Protein AF-P34615-F1 (afdb_monomer_lite)

Foldseek 3Di:
DALCCVPPVDDPVPDDPPQFPDWAQAQADDPPDRPDIDTHHPVRLSVLLVVLLCVCPDPPQDADDPDLLALEEEEAEARDPVRVSNVSSSVVNNHDYDYDDQVPDDLVVVVVCCVVSVHSYYHYDQWGDHHNDIGGRVCSVPVPVPPPD

Structure (mmCIF, N/CA/C/O backbone):
data_AF-P34615-F1
#
_entry.id   AF-P34615-F1
#
loop_
_atom_site.group_PDB
_atom_site.id
_atom_site.type_symbol
_atom_site.label_atom_id
_atom_site.label_alt_id
_atom_site.label_comp_id
_atom_site.label_asym_id
_atom_site.label_entity_id
_atom_site.label_seq_id
_atom_site.pdbx_PDB_ins_code
_atom_site.Cartn_x
_atom_site.Cartn_y
_atom_site.Cartn_z
_atom_site.occupancy
_atom_site.B_iso_or_equiv
_atom_site.auth_seq_id
_atom_site.auth_comp_id
_atom_site.auth_asym_id
_atom_site.auth_atom_id
_atom_site.pdbx_PDB_model_num
ATOM 1 N N . MET A 1 1 ? -23.996 9.085 -15.703 1.00 54.75 1 MET A N 1
ATOM 2 C CA . MET A 1 1 ? -22.797 9.898 -16.015 1.00 54.75 1 MET A CA 1
ATOM 3 C C . MET A 1 1 ? -21.604 9.251 -15.325 1.00 54.75 1 MET A C 1
ATOM 5 O O . MET A 1 1 ? -21.722 9.002 -14.128 1.00 54.75 1 MET A O 1
ATOM 9 N N . SER A 1 2 ? -20.539 8.884 -16.049 1.00 66.06 2 SER A N 1
ATOM 10 C CA . SER A 1 2 ? -19.386 8.193 -15.447 1.00 66.06 2 SER A CA 1
ATOM 11 C C . SER A 1 2 ? -18.674 9.101 -14.437 1.00 66.06 2 SER A C 1
ATOM 13 O O . SER A 1 2 ? -18.728 10.328 -14.541 1.00 66.06 2 SER A O 1
ATOM 15 N N . LEU A 1 3 ? -18.029 8.495 -13.437 1.00 65.00 3 LEU A N 1
ATOM 16 C CA . LEU A 1 3 ? -17.239 9.229 -12.445 1.00 65.00 3 LEU A CA 1
ATOM 17 C C . LEU A 1 3 ? -16.125 10.039 -13.120 1.00 65.00 3 LEU A C 1
ATOM 19 O O . LEU A 1 3 ? -15.896 11.186 -12.767 1.00 65.00 3 LEU A O 1
ATOM 23 N N . LEU A 1 4 ? -15.507 9.454 -14.147 1.00 61.97 4 LEU A N 1
ATOM 24 C CA . LEU A 1 4 ? -14.458 10.076 -14.949 1.00 61.97 4 LEU A CA 1
ATOM 25 C C . LEU A 1 4 ? -14.953 11.350 -15.639 1.00 61.97 4 LEU A C 1
ATOM 27 O O . LEU A 1 4 ? -14.295 12.382 -15.550 1.00 61.97 4 LEU A O 1
ATOM 31 N N . LYS A 1 5 ? -16.171 11.335 -16.199 1.00 67.69 5 LYS A N 1
ATOM 32 C CA . LYS A 1 5 ? -16.776 12.542 -16.777 1.00 67.69 5 LYS A CA 1
ATOM 33 C C . LYS A 1 5 ? -16.996 13.639 -15.737 1.00 67.69 5 LYS A C 1
ATOM 35 O O . LYS A 1 5 ? -16.849 14.812 -16.055 1.00 67.69 5 LYS A O 1
ATOM 40 N N . LYS A 1 6 ? -17.334 13.270 -14.496 1.00 65.81 6 LYS A N 1
ATOM 41 C CA . LYS A 1 6 ? -17.521 14.233 -13.398 1.00 65.81 6 LYS A CA 1
ATOM 42 C C . LYS A 1 6 ? -16.204 14.790 -12.858 1.00 65.81 6 LYS A C 1
ATOM 44 O O . LYS A 1 6 ? -16.144 15.975 -12.562 1.00 65.81 6 LYS A O 1
ATOM 49 N N . CYS A 1 7 ? -15.185 13.950 -12.699 1.00 64.25 7 CYS A N 1
ATOM 50 C CA . CYS A 1 7 ? -13.930 14.341 -12.058 1.00 64.25 7 CYS A CA 1
ATOM 51 C C . CYS A 1 7 ? -12.918 14.951 -13.037 1.00 64.25 7 CYS A C 1
ATOM 53 O O . CYS A 1 7 ? -12.100 15.760 -12.623 1.00 64.25 7 CYS A O 1
ATOM 55 N N . ILE A 1 8 ? -12.956 14.552 -14.311 1.00 65.56 8 ILE A N 1
ATOM 56 C CA . ILE A 1 8 ? -11.871 14.790 -15.282 1.00 65.56 8 ILE A CA 1
ATOM 57 C C . ILE A 1 8 ? -12.421 15.388 -16.591 1.00 65.56 8 ILE A C 1
ATOM 59 O O . ILE A 1 8 ? -11.674 15.720 -17.501 1.00 65.56 8 ILE A O 1
ATOM 63 N N . GLY A 1 9 ? -13.744 15.555 -16.707 1.00 61.38 9 GLY A N 1
ATOM 64 C CA . GLY A 1 9 ? -14.380 16.182 -17.872 1.00 61.38 9 GLY A CA 1
ATOM 65 C C . GLY A 1 9 ? -14.408 15.317 -19.135 1.00 61.38 9 GLY A C 1
ATOM 66 O O . GLY A 1 9 ? -14.928 15.756 -20.158 1.00 61.38 9 GLY A O 1
ATOM 67 N N . LEU A 1 10 ? -13.908 14.082 -19.075 1.00 60.34 10 LEU A N 1
ATOM 68 C CA . LEU A 1 10 ? -13.847 13.187 -20.226 1.00 60.34 10 LEU A CA 1
ATOM 69 C C . LEU A 1 10 ? -15.141 12.395 -20.383 1.00 60.34 10 LEU A C 1
ATOM 71 O O . LEU A 1 10 ? -15.575 11.676 -19.481 1.00 60.34 10 LEU A O 1
ATOM 75 N N . ASP A 1 11 ? -15.772 12.526 -21.547 1.00 62.28 11 ASP A N 1
ATOM 76 C CA . ASP A 1 11 ? -16.877 11.658 -21.922 1.00 62.28 11 ASP A CA 1
ATOM 77 C C . ASP A 1 11 ? -16.311 10.331 -22.443 1.00 62.28 11 ASP A C 1
ATOM 79 O O . ASP A 1 11 ? -15.711 10.332 -23.516 1.00 62.28 11 ASP A O 1
ATOM 83 N N . PRO A 1 12 ? -16.518 9.191 -21.754 1.00 54.66 12 PRO A N 1
ATOM 84 C CA . PRO A 1 12 ? -16.008 7.898 -22.220 1.00 54.66 12 PRO A CA 1
ATOM 85 C C . PRO A 1 12 ? -16.586 7.475 -23.585 1.00 54.66 12 PRO A C 1
ATOM 87 O O . PRO A 1 12 ? -16.100 6.529 -24.202 1.00 54.66 12 PRO A O 1
ATOM 90 N N . ASN A 1 13 ? -17.621 8.169 -24.076 1.00 57.06 13 ASN A N 1
ATOM 91 C CA . ASN A 1 13 ? -18.198 7.943 -25.399 1.00 57.06 13 ASN A CA 1
ATOM 92 C C . ASN A 1 13 ? -17.516 8.755 -26.517 1.00 57.06 13 ASN A C 1
ATOM 94 O O . ASN A 1 13 ? -17.760 8.480 -27.689 1.00 57.06 13 ASN A O 1
ATOM 98 N N . ILE A 1 14 ? -16.660 9.730 -26.189 1.00 61.28 14 ILE A N 1
ATOM 99 C CA . ILE A 1 14 ? -15.873 10.505 -27.157 1.00 61.28 14 ILE A CA 1
ATOM 100 C C . ILE A 1 14 ? -14.468 9.897 -27.189 1.00 61.28 14 ILE A C 1
ATOM 102 O O . ILE A 1 14 ? -13.592 10.259 -26.411 1.00 61.28 14 ILE A O 1
ATOM 106 N N . ARG A 1 15 ? -14.275 8.907 -28.064 1.00 52.78 15 ARG A N 1
ATOM 107 C CA . ARG A 1 15 ? -13.047 8.105 -28.138 1.00 52.78 15 ARG A CA 1
ATOM 108 C C . ARG A 1 15 ? -12.024 8.738 -29.083 1.00 52.78 15 ARG A C 1
ATOM 110 O O . ARG A 1 15 ? -12.284 8.842 -30.280 1.00 52.78 15 ARG A O 1
ATOM 117 N N . LYS A 1 16 ? -10.832 9.058 -28.577 1.00 58.88 16 LYS A N 1
ATOM 118 C CA . LYS A 1 16 ? -9.598 8.974 -29.373 1.00 58.88 16 LYS A CA 1
ATOM 119 C C . LYS A 1 16 ? -8.945 7.621 -29.053 1.00 58.88 16 LYS A C 1
ATOM 121 O O . LYS A 1 16 ? -8.913 7.258 -27.878 1.00 58.88 16 LYS A O 1
ATOM 126 N N . PRO A 1 17 ? -8.481 6.837 -30.043 1.00 53.41 17 PRO A N 1
ATOM 127 C CA . PRO A 1 17 ? -7.695 5.642 -29.750 1.00 53.41 17 PRO A CA 1
ATOM 128 C C . PRO A 1 17 ? -6.455 6.056 -28.944 1.00 53.41 17 PRO A C 1
ATOM 130 O O . PRO A 1 17 ? -5.784 7.002 -29.351 1.00 53.41 17 PRO A O 1
ATOM 133 N N . LEU A 1 18 ? -6.174 5.356 -27.837 1.00 58.62 18 LEU A N 1
ATOM 134 C CA . LEU A 1 18 ? -5.029 5.581 -26.933 1.00 58.62 18 LEU A CA 1
ATOM 135 C C . LEU A 1 18 ? -5.075 6.871 -26.092 1.00 58.62 18 LEU A C 1
ATOM 137 O O . LEU A 1 18 ? -4.047 7.505 -25.866 1.00 58.62 18 LEU A O 1
ATOM 141 N N . ASP A 1 19 ? -6.248 7.261 -25.593 1.00 78.88 19 ASP A N 1
ATOM 142 C CA . ASP A 1 19 ? -6.312 8.300 -24.559 1.00 78.88 19 ASP A CA 1
ATOM 143 C C . ASP A 1 19 ? -5.895 7.687 -23.203 1.00 78.88 19 ASP A C 1
ATOM 145 O O . ASP A 1 19 ? -6.667 6.972 -22.552 1.00 78.88 19 ASP A O 1
ATOM 149 N N . ILE A 1 20 ? -4.620 7.872 -22.844 1.00 85.00 20 ILE A N 1
ATOM 150 C CA . ILE A 1 20 ? -4.021 7.360 -21.604 1.00 85.00 20 ILE A CA 1
ATOM 151 C C . ILE A 1 20 ? -4.633 8.117 -20.421 1.00 85.00 20 ILE A C 1
ATOM 153 O O . ILE A 1 20 ? -4.609 9.346 -20.376 1.00 85.00 20 ILE A O 1
ATOM 157 N N . GLY A 1 21 ? -5.183 7.380 -19.454 1.00 84.62 21 GLY A N 1
ATOM 158 C CA . GLY A 1 21 ? -5.805 7.958 -18.263 1.00 84.62 21 GLY A CA 1
ATOM 159 C C . GLY A 1 21 ? -4.907 7.997 -17.034 1.00 84.62 21 GLY A C 1
ATOM 160 O O . GLY A 1 21 ? -5.113 8.829 -16.150 1.00 84.62 21 GLY A O 1
ATOM 161 N N . LEU A 1 22 ? -3.916 7.111 -16.967 1.00 89.25 22 LEU A N 1
ATOM 162 C CA . LEU A 1 22 ? -2.940 7.063 -15.889 1.00 89.25 22 LEU A CA 1
ATOM 163 C C . LEU A 1 22 ? -1.604 6.560 -16.434 1.00 89.25 22 LEU A C 1
ATOM 165 O O . LEU A 1 22 ? -1.552 5.498 -17.043 1.00 89.25 22 LEU A O 1
ATOM 169 N N . ILE A 1 23 ? -0.547 7.321 -16.171 1.00 90.69 23 ILE A N 1
ATOM 170 C CA . ILE A 1 23 ? 0.843 6.897 -16.343 1.00 90.69 23 ILE A CA 1
ATOM 171 C C . ILE A 1 23 ? 1.383 6.671 -14.937 1.00 90.69 23 ILE A C 1
ATOM 173 O O . ILE A 1 23 ? 1.264 7.549 -14.076 1.00 90.69 23 ILE A O 1
ATOM 177 N N . TRP A 1 24 ? 1.920 5.485 -14.685 1.00 91.88 24 TRP A N 1
ATOM 178 C CA . TRP A 1 24 ? 2.556 5.148 -13.423 1.00 91.88 24 TRP A CA 1
ATOM 179 C C . TRP A 1 24 ? 3.990 4.701 -13.668 1.00 91.88 24 TRP A C 1
ATOM 181 O O . TRP A 1 24 ? 4.231 3.747 -14.400 1.00 91.88 24 TRP A O 1
ATOM 191 N N . GLU A 1 25 ? 4.920 5.370 -13.002 1.00 89.31 25 GLU A N 1
ATOM 192 C CA . GLU A 1 25 ? 6.312 4.951 -12.891 1.00 89.31 25 GLU A CA 1
ATOM 193 C C . GLU A 1 25 ? 6.529 4.434 -11.470 1.00 89.31 25 GLU A C 1
ATOM 195 O O . GLU A 1 25 ? 6.191 5.092 -10.478 1.00 89.31 25 GLU A O 1
ATOM 200 N N . GLY A 1 26 ? 7.025 3.210 -11.377 1.00 86.00 26 GLY A N 1
ATOM 201 C CA . GLY A 1 26 ? 7.346 2.546 -10.134 1.00 86.00 26 GLY A CA 1
ATOM 202 C C . GLY A 1 26 ? 8.604 3.114 -9.495 1.00 86.00 26 GLY A C 1
ATOM 203 O O . GLY A 1 26 ? 9.392 3.837 -10.094 1.00 86.00 26 GLY A O 1
ATOM 204 N N . ASN A 1 27 ? 8.789 2.773 -8.225 1.00 84.62 27 ASN A N 1
ATOM 205 C CA . ASN A 1 27 ? 9.927 3.250 -7.444 1.00 84.62 27 ASN A CA 1
ATOM 206 C C . ASN A 1 27 ? 11.117 2.277 -7.470 1.00 84.62 27 ASN A C 1
ATOM 208 O O . ASN A 1 27 ? 12.121 2.568 -6.821 1.00 84.62 27 ASN A O 1
ATOM 212 N N . TYR A 1 28 ? 11.012 1.134 -8.160 1.00 83.69 28 TYR A N 1
ATOM 213 C CA . TYR A 1 28 ? 12.126 0.207 -8.352 1.00 83.69 28 TYR A CA 1
ATOM 214 C C . TYR A 1 28 ? 12.969 0.674 -9.542 1.00 83.69 28 TYR A C 1
ATOM 216 O O . TYR A 1 28 ? 12.506 0.663 -10.682 1.00 83.69 28 TYR A O 1
ATOM 224 N N . TRP A 1 29 ? 14.197 1.105 -9.266 1.00 78.88 29 TRP A N 1
ATOM 225 C CA . TRP A 1 29 ? 15.146 1.546 -10.283 1.00 78.88 29 TRP A CA 1
ATOM 226 C C . TRP A 1 29 ? 16.559 1.083 -9.932 1.00 78.88 29 TRP A C 1
ATOM 228 O O . TRP A 1 29 ? 16.913 0.944 -8.755 1.00 78.88 29 TRP A O 1
ATOM 238 N N . ASP A 1 30 ? 17.356 0.830 -10.963 1.00 74.94 30 ASP A N 1
ATOM 239 C CA . ASP A 1 30 ? 18.809 0.709 -10.861 1.00 74.94 30 ASP A CA 1
ATOM 240 C C . ASP A 1 30 ? 19.485 1.877 -11.588 1.00 74.94 30 ASP A C 1
ATOM 242 O O . ASP A 1 30 ? 18.813 2.714 -12.181 1.00 74.94 30 ASP A O 1
ATOM 246 N N . ASP A 1 31 ? 20.819 1.941 -11.575 1.00 74.06 31 ASP A N 1
ATOM 247 C CA . ASP A 1 31 ? 21.583 3.031 -12.203 1.00 74.06 31 ASP A CA 1
ATOM 248 C C . ASP A 1 31 ? 21.272 3.263 -13.702 1.00 74.06 31 ASP A C 1
ATOM 250 O O . ASP A 1 31 ? 21.774 4.229 -14.281 1.00 74.06 31 ASP A O 1
ATOM 254 N N . LYS A 1 32 ? 20.500 2.383 -14.356 1.00 73.25 32 LYS A N 1
ATOM 255 C CA . LYS A 1 32 ? 20.181 2.448 -15.783 1.00 73.25 32 LYS A CA 1
ATOM 256 C C . LYS A 1 32 ? 18.716 2.747 -16.072 1.00 73.25 32 LYS A C 1
ATOM 258 O O . LYS A 1 32 ? 18.480 3.463 -17.043 1.00 73.25 32 LYS A O 1
ATOM 263 N N . ASP A 1 33 ? 17.765 2.202 -15.311 1.00 74.25 33 ASP A N 1
ATOM 264 C CA . ASP A 1 33 ? 16.343 2.354 -15.645 1.00 74.25 33 ASP A CA 1
ATOM 265 C C . ASP A 1 33 ? 15.373 2.154 -14.466 1.00 74.25 33 ASP A C 1
ATOM 267 O O . ASP A 1 33 ? 15.706 1.546 -13.443 1.00 74.25 33 ASP A O 1
ATOM 271 N N . VAL A 1 34 ? 14.144 2.650 -14.644 1.00 73.75 34 VAL A N 1
ATOM 272 C CA . VAL A 1 34 ? 12.977 2.298 -13.827 1.00 73.75 34 VAL A CA 1
ATOM 273 C C . VAL A 1 34 ? 12.397 1.000 -14.378 1.00 73.75 34 VAL A C 1
ATOM 275 O O . VAL A 1 34 ? 11.984 0.922 -15.530 1.00 73.75 34 VAL A O 1
ATOM 278 N N . HIS A 1 35 ? 12.342 -0.031 -13.544 1.00 76.19 35 HIS A N 1
ATOM 279 C CA . HIS A 1 35 ? 11.973 -1.381 -13.989 1.00 76.19 35 HIS A CA 1
ATOM 280 C C . HIS A 1 35 ? 10.467 -1.621 -14.043 1.00 76.19 35 HIS A C 1
ATOM 282 O O . HIS A 1 35 ? 10.009 -2.521 -14.743 1.00 76.19 35 HIS A O 1
ATOM 288 N N . ASP A 1 36 ? 9.699 -0.808 -13.321 1.00 80.44 36 ASP A N 1
ATOM 289 C CA . ASP A 1 36 ? 8.249 -0.917 -13.258 1.00 80.44 36 ASP A CA 1
ATOM 290 C C . ASP A 1 36 ? 7.620 0.342 -13.848 1.00 80.44 36 ASP A C 1
ATOM 292 O O . ASP A 1 36 ? 7.731 1.424 -13.281 1.00 80.44 36 ASP A O 1
ATOM 296 N N . CYS A 1 37 ? 6.913 0.219 -14.964 1.00 84.50 37 CYS A N 1
ATOM 297 C CA . CYS A 1 37 ? 6.078 1.292 -15.491 1.00 84.50 37 CYS A CA 1
ATOM 298 C C . CYS A 1 37 ? 4.775 0.724 -16.057 1.00 84.50 37 CYS A C 1
ATOM 300 O O . CYS A 1 37 ? 4.681 -0.454 -16.412 1.00 84.50 37 CYS A O 1
ATOM 302 N N . CYS A 1 38 ? 3.727 1.541 -16.081 1.00 86.81 38 CYS A N 1
ATOM 303 C CA . CYS A 1 38 ? 2.433 1.139 -16.603 1.00 86.81 38 CYS A CA 1
ATOM 304 C C . CYS A 1 38 ? 1.664 2.335 -17.161 1.00 86.81 38 CYS A C 1
ATOM 306 O O . CYS A 1 38 ? 1.359 3.280 -16.430 1.00 86.81 38 CYS A O 1
ATOM 308 N N . ASP A 1 39 ? 1.282 2.228 -18.431 1.00 90.06 39 ASP A N 1
ATOM 309 C CA . ASP A 1 39 ? 0.313 3.110 -19.070 1.00 90.06 39 ASP A CA 1
ATOM 310 C C . ASP A 1 39 ? -1.061 2.441 -19.054 1.00 90.06 39 ASP A C 1
ATOM 312 O O . ASP A 1 39 ? -1.238 1.315 -19.526 1.00 90.06 39 ASP A O 1
ATOM 316 N N . VAL A 1 40 ? -2.053 3.142 -18.514 1.00 89.94 40 VAL A N 1
ATOM 317 C CA . VAL A 1 40 ? -3.418 2.640 -18.366 1.00 89.94 40 VAL A CA 1
ATOM 318 C C . VAL A 1 40 ? -4.374 3.570 -19.095 1.00 89.94 40 VAL A C 1
ATOM 320 O O . VAL A 1 40 ? -4.514 4.744 -18.744 1.00 89.94 40 VAL A O 1
ATOM 323 N N . ASP A 1 41 ? -5.066 3.046 -20.103 1.00 90.12 41 ASP A N 1
ATOM 324 C CA . ASP A 1 41 ? -6.113 3.788 -20.804 1.00 90.12 41 ASP A CA 1
ATOM 325 C C . ASP A 1 41 ? -7.337 4.062 -19.908 1.00 90.12 41 ASP A C 1
ATOM 327 O O . ASP A 1 41 ? -7.541 3.459 -18.846 1.00 90.12 41 ASP A O 1
ATOM 331 N N . TRP A 1 42 ? -8.179 5.008 -20.326 1.00 86.81 42 TRP A N 1
ATOM 332 C CA . TRP A 1 42 ? -9.375 5.374 -19.562 1.00 86.81 42 TRP A CA 1
ATOM 333 C C . TRP A 1 42 ? -10.362 4.222 -19.345 1.00 86.81 42 TRP A C 1
ATOM 335 O O . TRP A 1 42 ? -11.022 4.180 -18.302 1.00 86.81 42 TRP A O 1
ATOM 345 N N . GLU A 1 43 ? -10.475 3.293 -20.298 1.00 87.38 43 GLU A N 1
ATOM 346 C CA . GLU A 1 43 ? -11.380 2.143 -20.197 1.00 87.38 43 GLU A CA 1
ATOM 347 C C . GLU A 1 43 ? -10.922 1.195 -19.084 1.00 87.38 43 GLU A C 1
ATOM 349 O O . GLU A 1 43 ? -11.703 0.810 -18.207 1.00 87.38 43 GLU A O 1
ATOM 354 N N . THR A 1 44 ? -9.628 0.902 -19.051 1.00 91.06 44 THR A N 1
ATOM 355 C CA . THR A 1 44 ? -8.981 0.084 -18.033 1.00 91.06 44 THR A CA 1
ATOM 356 C C . THR A 1 44 ? -9.053 0.772 -16.674 1.00 91.06 44 THR A C 1
ATOM 358 O O . THR A 1 44 ? -9.455 0.136 -15.697 1.00 91.06 44 THR A O 1
ATOM 361 N N . CYS A 1 45 ? -8.796 2.082 -16.598 1.00 92.19 45 CYS A N 1
ATOM 362 C CA . CYS A 1 45 ? -9.013 2.874 -15.385 1.00 92.19 45 CYS A CA 1
ATOM 363 C C . CYS A 1 45 ? -10.455 2.741 -14.867 1.00 92.19 45 CYS A C 1
ATOM 365 O O . CYS A 1 45 ? -10.664 2.482 -13.679 1.00 92.19 45 CYS A O 1
ATOM 367 N N . GLU A 1 46 ? -11.469 2.857 -15.734 1.00 91.38 46 GLU A N 1
ATOM 368 C CA . GLU A 1 46 ? -12.868 2.690 -15.329 1.00 91.38 46 GLU A CA 1
ATOM 369 C C . GLU A 1 46 ? -13.156 1.274 -14.807 1.00 91.38 46 GLU A C 1
ATOM 371 O O . GLU A 1 46 ? -13.830 1.116 -13.781 1.00 91.38 46 GLU A O 1
ATOM 376 N N . ILE A 1 47 ? -12.638 0.242 -15.476 1.00 93.50 47 ILE A N 1
ATOM 377 C CA . ILE A 1 47 ? -12.789 -1.154 -15.050 1.00 93.50 47 ILE A CA 1
ATOM 378 C C . ILE A 1 47 ? -12.154 -1.364 -13.671 1.00 93.50 47 ILE A C 1
ATOM 380 O O . ILE A 1 47 ? -12.795 -1.942 -12.786 1.00 93.50 47 ILE A O 1
ATOM 384 N N . LEU A 1 48 ? -10.929 -0.879 -13.460 1.00 95.44 48 LEU A N 1
ATOM 385 C CA . LEU A 1 48 ? -10.213 -1.003 -12.189 1.00 95.44 48 LEU A CA 1
ATOM 386 C C . LEU A 1 48 ? -10.946 -0.267 -11.063 1.00 95.44 48 LEU A C 1
ATOM 388 O O . LEU A 1 48 ? -11.220 -0.867 -10.023 1.00 95.44 48 LEU A O 1
ATOM 392 N N . VAL A 1 49 ? -11.373 0.979 -11.294 1.00 95.38 49 VAL A N 1
ATOM 393 C CA . VAL A 1 49 ? -12.171 1.753 -10.330 1.00 95.38 49 VAL A CA 1
ATOM 394 C C . VAL A 1 49 ? -13.454 1.008 -9.959 1.00 95.38 49 VAL A C 1
ATOM 396 O O . VAL A 1 49 ? -13.814 0.953 -8.785 1.00 95.38 49 VAL A O 1
ATOM 399 N N . ARG A 1 50 ? -14.148 0.387 -10.922 1.00 94.62 50 ARG A N 1
ATOM 400 C CA . ARG A 1 50 ? -15.363 -0.404 -10.648 1.00 94.62 50 ARG A CA 1
ATOM 401 C C . ARG A 1 50 ? -15.073 -1.662 -9.831 1.00 94.62 50 ARG A C 1
ATOM 403 O O . ARG A 1 50 ? -15.871 -1.994 -8.954 1.00 94.62 50 ARG A O 1
ATOM 410 N N . LYS A 1 51 ? -13.964 -2.357 -10.102 1.00 96.38 51 LYS A N 1
ATOM 411 C CA . LYS A 1 51 ? -13.546 -3.544 -9.339 1.00 96.38 51 LYS A CA 1
ATOM 412 C C . LYS A 1 51 ? -13.214 -3.181 -7.890 1.00 96.38 51 LYS A C 1
ATOM 414 O O . LYS A 1 51 ? -13.753 -3.810 -6.983 1.00 96.38 51 LYS A O 1
ATOM 419 N N . ILE A 1 52 ? -12.416 -2.133 -7.675 1.00 95.75 52 ILE A N 1
ATOM 420 C CA . ILE A 1 52 ? -12.065 -1.649 -6.331 1.00 95.75 52 ILE A CA 1
ATOM 421 C C . ILE A 1 52 ? -13.320 -1.154 -5.602 1.00 95.75 52 ILE A C 1
ATOM 423 O O . ILE A 1 52 ? -13.560 -1.531 -4.460 1.00 95.75 52 ILE A O 1
ATOM 427 N N . ALA A 1 53 ? -14.181 -0.388 -6.281 1.00 94.31 53 ALA A N 1
ATOM 428 C CA . ALA A 1 53 ? -15.441 0.094 -5.718 1.00 94.31 53 ALA A CA 1
ATOM 429 C C . ALA A 1 53 ? -16.321 -1.062 -5.229 1.00 94.31 53 ALA A C 1
ATOM 431 O O . ALA A 1 53 ? -16.848 -1.000 -4.123 1.00 94.31 53 ALA A O 1
ATOM 432 N N . LYS A 1 54 ? -16.440 -2.136 -6.022 1.00 93.62 54 LYS A N 1
ATOM 433 C CA . LYS A 1 54 ? -17.176 -3.343 -5.630 1.00 93.62 54 LYS A CA 1
ATOM 434 C C . LYS A 1 54 ? -16.557 -4.004 -4.395 1.00 93.62 54 LYS A C 1
ATOM 436 O O . LYS A 1 54 ? -17.306 -4.398 -3.511 1.00 93.62 54 LYS A O 1
ATOM 441 N N . ALA A 1 55 ? -15.226 -4.099 -4.323 1.00 93.06 55 ALA A N 1
ATOM 442 C CA . ALA A 1 55 ? -14.520 -4.676 -3.178 1.00 93.06 55 ALA A CA 1
ATOM 443 C C . ALA A 1 55 ? -14.773 -3.894 -1.875 1.00 93.06 55 ALA A C 1
ATOM 445 O O . ALA A 1 55 ? -15.039 -4.501 -0.841 1.00 93.06 55 ALA A O 1
ATOM 446 N N . LEU A 1 56 ? -14.781 -2.557 -1.935 1.00 91.81 56 LEU A N 1
ATOM 447 C CA . LEU A 1 56 ? -14.999 -1.682 -0.773 1.00 91.81 56 LEU A CA 1
ATOM 448 C C . LEU A 1 56 ? -16.411 -1.771 -0.168 1.00 91.81 56 LEU A C 1
ATOM 450 O O . LEU A 1 56 ? -16.618 -1.306 0.955 1.00 91.81 56 LEU A O 1
ATOM 454 N N . VAL A 1 57 ? -17.383 -2.325 -0.901 1.00 89.38 57 VAL A N 1
ATOM 455 C CA . VAL A 1 57 ? -18.793 -2.447 -0.481 1.00 89.38 57 VAL A CA 1
ATOM 456 C C . VAL A 1 57 ? -19.292 -3.892 -0.469 1.00 89.38 57 VAL A C 1
ATOM 458 O O . VAL A 1 57 ? -20.501 -4.122 -0.471 1.00 89.38 57 VAL A O 1
ATOM 461 N N . LEU A 1 58 ? -18.385 -4.876 -0.487 1.00 85.44 58 LEU A N 1
ATOM 462 C CA . LEU A 1 58 ? -18.776 -6.278 -0.347 1.00 85.44 58 LEU A CA 1
ATOM 463 C C . LEU A 1 58 ? -19.566 -6.490 0.958 1.00 85.44 58 LEU A C 1
ATOM 465 O O . LEU A 1 58 ? -19.260 -5.835 1.952 1.00 85.44 58 LEU A O 1
ATOM 469 N N . PRO A 1 59 ? -20.524 -7.435 1.001 1.00 72.44 59 PRO A N 1
ATOM 470 C CA . PRO A 1 59 ? -21.278 -7.743 2.222 1.00 72.44 59 PRO A CA 1
ATOM 471 C C . PRO A 1 59 ? -20.403 -8.181 3.403 1.00 72.44 59 PRO A C 1
ATOM 473 O O . PRO A 1 59 ? -20.811 -8.064 4.549 1.00 72.44 59 PRO A O 1
ATOM 476 N N . THR A 1 60 ? -19.202 -8.689 3.117 1.00 76.19 60 THR A N 1
ATOM 477 C CA . THR A 1 60 ? -18.187 -9.072 4.107 1.00 76.19 60 THR A CA 1
ATOM 478 C C . THR A 1 60 ? -17.409 -7.880 4.663 1.00 76.19 60 THR A C 1
ATOM 480 O O . THR A 1 60 ? -16.565 -8.057 5.535 1.00 76.19 60 THR A O 1
ATOM 483 N N . SER A 1 61 ? -17.632 -6.675 4.135 1.00 67.00 61 SER A N 1
ATOM 484 C CA . SER A 1 61 ? -17.089 -5.455 4.718 1.00 67.00 61 SER A CA 1
ATOM 485 C C . SER A 1 61 ? -17.736 -5.235 6.088 1.00 67.00 61 SER A C 1
ATOM 487 O O . SER A 1 61 ? -18.945 -5.429 6.207 1.00 67.00 61 SER A O 1
ATOM 489 N N . PRO A 1 62 ? -16.975 -4.829 7.117 1.00 66.19 62 PRO A N 1
ATOM 490 C CA . PRO A 1 62 ? -17.550 -4.479 8.410 1.00 66.19 62 PRO A CA 1
ATOM 491 C C . PRO A 1 62 ? -18.523 -3.308 8.223 1.00 66.19 62 PRO A C 1
ATOM 493 O O . PRO A 1 62 ? -18.132 -2.186 7.888 1.00 66.19 62 PRO A O 1
ATOM 496 N N . ILE A 1 63 ? -19.816 -3.598 8.360 1.00 66.25 63 ILE A N 1
ATOM 497 C CA . ILE A 1 63 ? -20.890 -2.610 8.329 1.00 66.25 63 ILE A CA 1
ATOM 498 C C . ILE A 1 63 ? -21.340 -2.430 9.769 1.00 66.25 63 ILE A C 1
ATOM 500 O O . ILE A 1 63 ? -22.091 -3.249 10.291 1.00 66.25 63 ILE A O 1
ATOM 504 N N . ASP A 1 64 ? -20.912 -1.339 10.389 1.00 60.06 64 ASP A N 1
ATOM 505 C CA . ASP A 1 64 ? -21.538 -0.884 11.620 1.00 60.06 64 ASP A CA 1
ATOM 506 C C . ASP A 1 64 ? -22.810 -0.082 11.296 1.00 60.06 64 ASP A C 1
ATOM 508 O O . ASP A 1 64 ? -23.055 0.356 10.162 1.00 60.06 64 ASP A O 1
ATOM 512 N N . ASN A 1 65 ? -23.646 0.114 12.309 1.00 58.25 65 ASN A N 1
ATOM 513 C CA . ASN A 1 65 ? -24.975 0.724 12.247 1.00 58.25 65 ASN A CA 1
ATOM 514 C C . ASN A 1 65 ? -24.992 2.119 11.585 1.00 58.25 65 ASN A C 1
ATOM 516 O O . ASN A 1 65 ? -24.832 3.116 12.276 1.00 58.25 65 ASN A O 1
ATOM 520 N N . GLY A 1 66 ? -25.184 2.199 10.260 1.00 61.56 66 GLY A N 1
ATOM 521 C CA . GLY A 1 66 ? -25.697 3.349 9.480 1.00 61.56 66 GLY A CA 1
ATOM 522 C C . GLY A 1 66 ? -25.047 4.743 9.611 1.00 61.56 66 GLY A C 1
ATOM 523 O O . GLY A 1 66 ? -25.464 5.662 8.904 1.00 61.56 66 GLY A O 1
ATOM 524 N N . GLY A 1 67 ? -24.063 4.938 10.486 1.00 68.31 67 GLY A N 1
ATOM 525 C CA . GLY A 1 67 ? -23.481 6.233 10.820 1.00 68.31 67 GLY A CA 1
ATOM 526 C C . GLY A 1 67 ? -22.523 6.766 9.756 1.00 68.31 67 GLY A C 1
ATOM 527 O O . GLY A 1 67 ? -22.027 6.033 8.900 1.00 68.31 67 GLY A O 1
ATOM 528 N N . ILE A 1 68 ? -22.223 8.067 9.825 1.00 68.69 68 ILE A N 1
ATOM 529 C CA . ILE A 1 68 ? -21.208 8.707 8.966 1.00 68.69 68 ILE A CA 1
ATOM 530 C C . ILE A 1 68 ? -19.824 8.084 9.199 1.00 68.69 68 ILE A C 1
ATOM 532 O O . ILE A 1 68 ? -19.053 7.951 8.250 1.00 68.69 68 ILE A O 1
ATOM 536 N N . GLU A 1 69 ? -19.531 7.651 10.428 1.00 66.38 69 GLU A N 1
ATOM 537 C CA . GLU A 1 69 ? -18.289 6.946 10.782 1.00 66.38 69 GLU A CA 1
ATOM 538 C C . GLU A 1 69 ? -18.083 5.696 9.908 1.00 66.38 69 GLU A C 1
ATOM 540 O O . GLU A 1 69 ? -16.982 5.448 9.424 1.00 66.38 69 GLU A O 1
ATOM 545 N N . ASN A 1 70 ? -19.171 5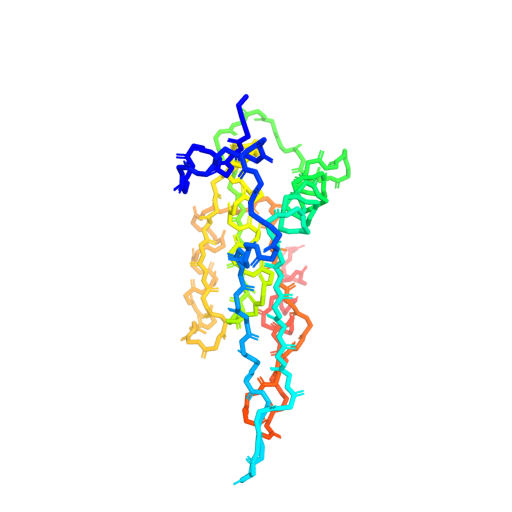.030 9.512 1.00 76.25 70 ASN A N 1
ATOM 546 C CA . ASN A 1 70 ? -19.127 3.806 8.703 1.00 76.25 70 ASN A CA 1
ATOM 547 C C . ASN A 1 70 ? -18.847 4.066 7.224 1.00 76.25 70 ASN A C 1
ATOM 549 O O . ASN A 1 70 ? -18.778 3.127 6.427 1.00 76.25 70 ASN A O 1
ATOM 553 N N . LYS A 1 71 ? -18.701 5.338 6.837 1.00 87.62 71 LYS A N 1
ATOM 554 C CA . LYS A 1 71 ? -18.289 5.737 5.492 1.00 87.62 71 LYS A CA 1
ATOM 555 C C . LYS A 1 71 ? -16.789 5.981 5.391 1.00 87.62 71 LYS A C 1
ATOM 557 O O . LYS A 1 71 ? -16.306 6.132 4.273 1.00 87.62 71 LYS A O 1
ATOM 562 N N . LYS A 1 72 ? -16.050 6.035 6.502 1.00 91.75 72 LYS A N 1
ATOM 563 C CA . LYS A 1 72 ? -14.613 6.328 6.485 1.00 91.75 72 LYS A CA 1
ATOM 564 C C . LYS A 1 72 ? -13.799 5.081 6.159 1.00 91.75 72 LYS A C 1
ATOM 566 O O . LYS A 1 72 ? -13.993 4.024 6.755 1.00 91.75 72 LYS A O 1
ATOM 571 N N . ILE A 1 73 ? -12.855 5.221 5.238 1.00 93.75 73 ILE A N 1
ATOM 572 C CA . ILE A 1 73 ? -11.824 4.221 4.957 1.00 93.75 73 ILE A CA 1
ATOM 573 C C . ILE A 1 73 ? -10.452 4.877 5.062 1.00 93.75 73 ILE A C 1
ATOM 575 O O . ILE A 1 73 ? -10.292 6.046 4.716 1.00 93.75 73 ILE A O 1
ATOM 579 N N . LEU A 1 74 ? -9.459 4.121 5.509 1.00 95.50 74 LEU A N 1
ATOM 580 C CA . LEU A 1 74 ? -8.068 4.548 5.513 1.00 95.50 74 LEU A CA 1
ATOM 581 C C . LEU A 1 74 ? -7.374 3.972 4.279 1.00 95.50 74 LEU A C 1
ATOM 583 O O . LEU A 1 74 ? -7.299 2.760 4.109 1.00 95.50 74 LEU A O 1
ATOM 587 N N . ILE A 1 75 ? -6.868 4.846 3.418 1.00 97.00 75 ILE A N 1
ATOM 588 C CA . ILE A 1 75 ? -6.069 4.503 2.244 1.00 97.00 75 ILE A CA 1
ATOM 589 C C . ILE A 1 75 ? -4.602 4.702 2.634 1.00 97.00 75 ILE A C 1
ATOM 591 O O . ILE A 1 75 ? -4.072 5.811 2.557 1.00 97.00 75 ILE A O 1
ATOM 595 N N . PHE A 1 76 ? -3.971 3.622 3.093 1.00 96.50 76 PHE A N 1
ATOM 596 C CA . PHE A 1 76 ? -2.580 3.566 3.540 1.00 96.50 76 PHE A CA 1
ATOM 597 C C . PHE A 1 76 ? -1.705 2.927 2.456 1.00 96.50 76 PHE A C 1
ATOM 599 O O . PHE A 1 76 ? -1.187 1.817 2.608 1.00 96.50 76 PHE A O 1
ATOM 606 N N . LEU A 1 77 ? -1.616 3.619 1.319 1.00 96.56 77 LEU A N 1
ATOM 607 C CA . LEU A 1 77 ? -0.913 3.166 0.120 1.00 96.56 77 LEU A CA 1
ATOM 608 C C . LEU A 1 77 ? 0.256 4.110 -0.203 1.00 96.56 77 LEU A C 1
ATOM 610 O O . LEU A 1 77 ? 0.091 5.328 -0.102 1.00 96.56 77 LEU A O 1
ATOM 614 N N . PRO A 1 78 ? 1.418 3.576 -0.623 1.00 93.88 78 PRO A N 1
ATOM 615 C CA . PRO A 1 78 ? 2.490 4.382 -1.200 1.00 93.88 78 PRO A CA 1
ATOM 616 C C . PRO A 1 78 ? 2.095 4.874 -2.606 1.00 93.88 78 PRO A C 1
ATOM 618 O O . PRO A 1 78 ? 0.959 4.699 -3.049 1.00 93.88 78 PRO A O 1
ATOM 621 N N . LYS A 1 79 ? 3.038 5.487 -3.331 1.00 91.44 79 LYS A N 1
ATOM 622 C CA . LYS A 1 79 ? 2.865 6.014 -4.702 1.00 91.44 79 LYS A CA 1
ATOM 623 C C . LYS A 1 79 ? 2.753 4.898 -5.760 1.00 91.44 79 LYS A C 1
ATOM 625 O O . LYS A 1 79 ? 3.522 4.846 -6.712 1.00 91.44 79 LYS A O 1
ATOM 630 N N . VAL A 1 80 ? 1.809 3.984 -5.571 1.00 93.38 80 VAL A N 1
ATOM 631 C CA . VAL A 1 80 ? 1.479 2.893 -6.494 1.00 93.38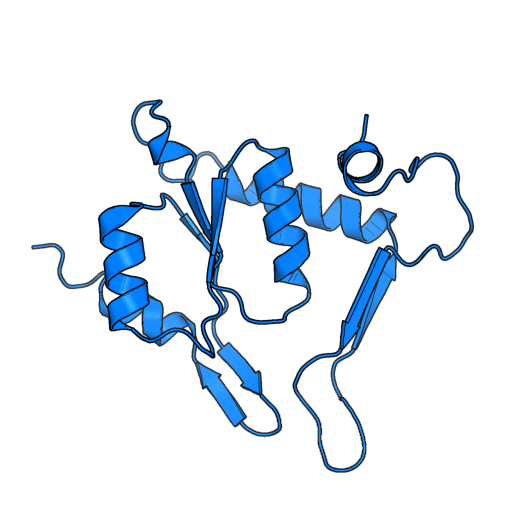 80 VAL A CA 1
ATOM 632 C C . VAL A 1 80 ? 0.256 3.255 -7.330 1.00 93.38 80 VAL A C 1
ATOM 634 O O . VAL A 1 80 ? -0.588 4.045 -6.898 1.00 93.38 80 VAL A O 1
ATOM 637 N N . MET A 1 81 ? 0.116 2.639 -8.502 1.00 93.31 81 MET A N 1
ATOM 638 C CA . MET A 1 81 ? -1.008 2.846 -9.424 1.00 93.31 81 MET A CA 1
ATOM 639 C C . MET A 1 81 ? -2.389 2.742 -8.741 1.00 93.31 81 MET A C 1
ATOM 641 O O . MET A 1 81 ? -3.330 3.463 -9.072 1.00 93.31 81 MET A O 1
ATOM 645 N N . GLN A 1 82 ? -2.522 1.867 -7.742 1.00 95.00 82 GLN A N 1
ATOM 646 C CA . GLN A 1 82 ? -3.754 1.624 -6.996 1.00 95.00 82 GLN A CA 1
ATOM 647 C C . GLN A 1 82 ? -4.180 2.813 -6.127 1.00 95.00 82 GLN A C 1
ATOM 649 O O . GLN A 1 82 ? -5.363 2.902 -5.798 1.00 95.00 82 GLN A O 1
ATOM 654 N N . LEU A 1 83 ? -3.277 3.725 -5.751 1.00 96.06 83 LEU A N 1
ATOM 655 C CA . LEU A 1 83 ? -3.594 4.872 -4.894 1.00 96.06 83 LEU A CA 1
ATOM 656 C C . LEU A 1 83 ? -4.677 5.783 -5.514 1.00 96.06 83 LEU A C 1
ATOM 658 O O . LEU A 1 83 ? -5.764 5.874 -4.931 1.00 96.06 83 LEU A O 1
ATOM 662 N N . PRO A 1 84 ? -4.471 6.411 -6.691 1.00 95.00 84 PRO A N 1
ATOM 663 C CA . PRO A 1 84 ? -5.501 7.248 -7.313 1.00 95.00 84 PRO A CA 1
ATOM 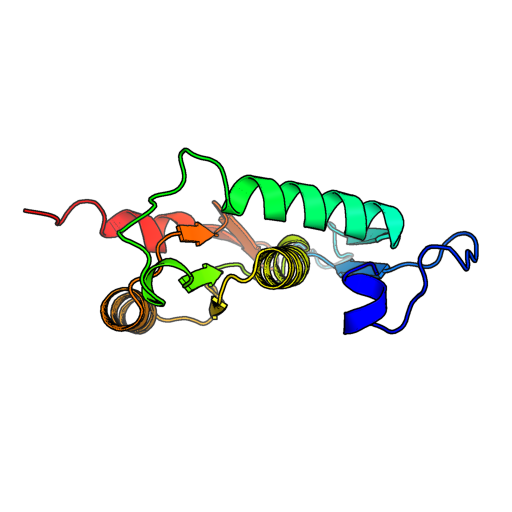664 C C . PRO A 1 84 ? -6.769 6.456 -7.659 1.00 95.00 84 PRO A C 1
ATOM 666 O O . PRO A 1 84 ? -7.883 6.949 -7.471 1.00 95.00 84 PRO A O 1
ATOM 669 N N . LEU A 1 85 ? -6.625 5.200 -8.094 1.00 95.81 85 LEU A N 1
ATOM 670 C CA . LEU A 1 85 ? -7.760 4.338 -8.432 1.00 95.81 85 LEU A CA 1
ATOM 671 C C . LEU A 1 85 ? -8.632 4.025 -7.206 1.00 95.81 85 LEU A C 1
ATOM 673 O O . LEU A 1 85 ? -9.858 4.009 -7.312 1.00 95.81 85 LEU A O 1
ATOM 677 N N . THR A 1 86 ? -8.021 3.833 -6.034 1.00 97.12 86 THR A N 1
ATOM 678 C CA . THR A 1 86 ? -8.731 3.596 -4.768 1.00 97.12 86 THR A CA 1
ATOM 679 C C . THR A 1 86 ? -9.450 4.852 -4.293 1.00 97.12 86 THR A C 1
ATOM 681 O O . THR A 1 86 ? -10.594 4.760 -3.852 1.00 97.12 86 THR A O 1
ATOM 684 N N . ILE A 1 87 ? -8.835 6.031 -4.438 1.00 96.69 87 ILE A N 1
ATOM 685 C CA . ILE A 1 87 ? -9.474 7.317 -4.115 1.00 96.69 87 ILE A CA 1
ATOM 686 C C . ILE A 1 87 ? -10.726 7.520 -4.982 1.00 96.69 87 ILE A C 1
ATOM 688 O O . ILE A 1 87 ? -11.809 7.801 -4.462 1.00 96.69 87 ILE A O 1
ATOM 692 N N . LEU A 1 88 ? -10.610 7.304 -6.297 1.00 95.81 88 LEU A N 1
ATOM 693 C CA . LEU A 1 88 ? -11.745 7.382 -7.221 1.00 95.81 88 LEU A CA 1
ATOM 694 C C . LEU A 1 88 ? -12.816 6.334 -6.896 1.00 95.81 88 LEU A C 1
ATOM 696 O O . LEU A 1 88 ? -14.011 6.634 -6.918 1.00 95.81 88 LEU A O 1
ATOM 700 N N . ALA A 1 89 ? -12.413 5.109 -6.563 1.00 95.94 89 ALA A N 1
ATOM 701 C CA . ALA A 1 89 ? -13.334 4.050 -6.176 1.00 95.94 89 ALA A CA 1
ATOM 702 C C . ALA A 1 89 ? -14.110 4.392 -4.899 1.00 95.94 89 ALA A C 1
ATOM 704 O O . ALA A 1 89 ? -15.329 4.230 -4.883 1.00 95.94 89 ALA A O 1
ATOM 705 N N . ALA A 1 90 ? -13.440 4.919 -3.871 1.00 95.00 90 ALA A N 1
ATOM 706 C CA . ALA A 1 90 ? -14.062 5.368 -2.629 1.00 95.00 90 ALA A CA 1
ATOM 707 C C . ALA A 1 90 ? -15.088 6.479 -2.888 1.00 95.00 90 ALA A C 1
ATOM 709 O O . ALA A 1 90 ? -16.239 6.376 -2.458 1.00 95.00 90 ALA A O 1
ATOM 710 N N . TYR A 1 91 ? -14.709 7.482 -3.688 1.00 94.06 91 TYR A N 1
ATOM 711 C CA . TYR A 1 91 ? -15.612 8.557 -4.095 1.00 94.06 91 TYR A CA 1
ATOM 712 C C . TYR A 1 91 ? -16.835 8.019 -4.858 1.00 94.06 91 TYR A C 1
ATOM 714 O O . TYR A 1 91 ? -17.965 8.437 -4.604 1.00 94.06 91 TYR A O 1
ATOM 722 N N . ARG A 1 92 ? -16.644 7.026 -5.740 1.00 92.81 92 ARG A N 1
ATOM 723 C CA . ARG A 1 92 ? -17.726 6.396 -6.517 1.00 92.81 92 ARG A CA 1
ATOM 724 C C . ARG A 1 92 ? -18.813 5.768 -5.650 1.00 92.81 92 ARG A C 1
ATOM 726 O O . ARG A 1 92 ? -19.979 5.816 -6.035 1.00 92.81 92 ARG A O 1
ATOM 733 N N . VAL A 1 93 ? -18.438 5.153 -4.530 1.00 91.50 93 VAL A N 1
ATOM 734 C CA . VAL A 1 93 ? -19.374 4.471 -3.619 1.00 91.50 93 VAL A CA 1
ATOM 735 C C . VAL A 1 93 ? -19.833 5.348 -2.451 1.00 91.50 93 VAL A C 1
ATOM 737 O O . VAL A 1 93 ? -20.593 4.887 -1.603 1.00 91.50 93 VAL A O 1
ATOM 740 N N . GLY A 1 94 ? -19.407 6.614 -2.404 1.00 90.81 94 GLY A N 1
ATOM 741 C CA . GLY A 1 94 ? -19.774 7.549 -1.338 1.00 90.81 94 GLY A CA 1
ATOM 742 C C . GLY A 1 94 ? -19.053 7.299 -0.010 1.00 90.81 94 GLY A C 1
ATOM 743 O O . GLY A 1 94 ? -19.591 7.642 1.044 1.00 90.81 94 GLY A O 1
ATOM 744 N N . LEU A 1 95 ? -17.862 6.694 -0.057 1.00 92.44 95 LEU A N 1
ATOM 745 C CA . LEU A 1 95 ? -16.965 6.551 1.088 1.00 92.44 95 LEU A CA 1
ATOM 746 C C . LEU A 1 95 ? -16.022 7.757 1.189 1.00 92.44 95 LEU A C 1
ATOM 748 O O . LEU A 1 95 ? -15.663 8.382 0.192 1.00 92.44 95 LEU A O 1
ATOM 752 N N . ILE A 1 96 ? -15.612 8.067 2.414 1.00 93.25 96 ILE A N 1
ATOM 753 C CA . ILE A 1 96 ? -14.668 9.128 2.757 1.00 93.25 96 ILE A CA 1
ATOM 754 C C . ILE A 1 96 ? -13.289 8.481 2.903 1.00 93.25 96 ILE A C 1
ATOM 756 O O . ILE A 1 96 ? -13.047 7.740 3.854 1.00 93.25 96 ILE A O 1
ATOM 760 N N . GLY A 1 97 ? -12.397 8.729 1.944 1.00 93.88 97 GLY A N 1
ATOM 761 C CA . GLY A 1 97 ? -11.025 8.225 1.980 1.00 93.88 97 GLY A CA 1
ATOM 762 C C . GLY A 1 97 ? -10.102 9.141 2.780 1.00 93.88 97 GLY A C 1
ATOM 763 O O . GLY A 1 97 ? -9.867 10.277 2.379 1.00 93.88 97 GLY A O 1
ATOM 764 N N . ILE A 1 98 ? -9.549 8.638 3.880 1.00 95.19 98 ILE A N 1
ATOM 765 C CA . ILE A 1 98 ? -8.445 9.262 4.615 1.00 95.19 98 ILE A CA 1
ATOM 766 C C . ILE A 1 98 ? -7.157 8.727 4.003 1.00 95.19 98 ILE A C 1
ATOM 768 O O . ILE A 1 98 ? -6.888 7.534 4.092 1.00 95.19 98 ILE A O 1
ATOM 772 N N . VAL A 1 99 ? -6.384 9.578 3.337 1.00 96.69 99 VAL A N 1
ATOM 773 C CA . VAL A 1 99 ? -5.181 9.156 2.608 1.00 96.69 99 VAL A CA 1
ATOM 774 C C . VAL A 1 99 ? -3.943 9.400 3.464 1.00 96.69 99 VAL A C 1
ATOM 776 O O . VAL A 1 99 ? -3.760 10.496 3.991 1.00 96.69 99 VAL A O 1
ATOM 779 N N . MET A 1 100 ? -3.085 8.390 3.589 1.00 95.00 100 MET A N 1
ATOM 780 C CA . MET A 1 100 ? -1.830 8.469 4.334 1.00 95.00 100 MET A CA 1
ATOM 781 C C . MET A 1 100 ? -0.712 7.740 3.586 1.00 95.00 100 MET A C 1
ATOM 783 O O . MET A 1 100 ? -0.884 6.595 3.177 1.00 95.00 100 MET A O 1
ATOM 787 N N . ASP A 1 101 ? 0.447 8.390 3.455 1.00 94.12 101 ASP A N 1
ATOM 788 C CA . ASP A 1 101 ? 1.635 7.789 2.838 1.00 94.12 101 ASP A CA 1
ATOM 789 C C . ASP A 1 101 ? 2.404 6.953 3.881 1.00 94.12 101 ASP A C 1
ATOM 791 O O . ASP A 1 101 ? 2.917 7.524 4.855 1.00 94.12 101 ASP A O 1
ATOM 795 N N . PRO A 1 102 ? 2.515 5.624 3.715 1.00 93.69 102 PRO A N 1
ATOM 796 C CA . PRO A 1 102 ? 3.179 4.756 4.680 1.00 93.69 102 PRO A CA 1
ATOM 797 C C . PRO A 1 102 ? 4.705 4.912 4.733 1.00 93.69 102 PRO A C 1
ATOM 799 O O . PRO A 1 102 ? 5.324 4.442 5.695 1.00 93.69 102 PRO A O 1
ATOM 802 N N . LEU A 1 103 ? 5.320 5.558 3.738 1.00 91.88 103 LEU A N 1
ATOM 803 C CA . LEU A 1 103 ? 6.763 5.811 3.694 1.00 91.88 103 LEU A CA 1
ATOM 804 C C . LEU A 1 103 ? 7.151 7.039 4.525 1.00 91.88 103 LEU A C 1
ATOM 806 O O . LEU A 1 103 ? 8.235 7.083 5.099 1.00 91.88 103 LEU A O 1
ATOM 810 N N . VAL A 1 104 ? 6.248 8.016 4.646 1.00 91.81 104 VAL A N 1
ATOM 811 C CA . VAL A 1 104 ? 6.486 9.266 5.393 1.00 91.81 104 VAL A CA 1
ATOM 812 C C . VAL A 1 104 ? 5.840 9.238 6.783 1.00 91.81 104 VAL A C 1
ATOM 814 O O . VAL A 1 104 ? 6.308 9.892 7.720 1.00 91.81 104 VAL A O 1
ATOM 817 N N . SER A 1 105 ? 4.755 8.481 6.947 1.00 90.25 105 SER A N 1
ATOM 818 C CA . SER A 1 105 ? 3.974 8.467 8.184 1.00 90.25 105 SER A CA 1
ATOM 819 C C . SER A 1 105 ? 4.702 7.754 9.323 1.00 90.25 105 SER A C 1
ATOM 821 O O . SER A 1 105 ? 5.117 6.603 9.210 1.00 90.25 105 SER A O 1
ATOM 823 N N . LYS A 1 106 ? 4.784 8.422 10.480 1.00 90.00 106 LYS A N 1
ATOM 824 C CA . LYS A 1 106 ? 5.243 7.807 11.734 1.00 90.00 106 LYS A CA 1
ATOM 825 C C . LYS A 1 106 ? 4.134 6.936 12.325 1.00 90.00 106 LYS A C 1
ATOM 827 O O . LYS A 1 106 ? 2.981 7.365 12.351 1.00 90.00 106 LYS A O 1
ATOM 832 N N . ASN A 1 107 ? 4.492 5.800 12.924 1.00 88.50 107 ASN A N 1
ATOM 833 C CA . ASN A 1 107 ? 3.527 4.876 13.543 1.00 88.50 107 ASN A CA 1
ATOM 834 C C . ASN A 1 107 ? 2.604 5.579 14.557 1.00 88.50 107 ASN A C 1
ATOM 836 O O . ASN A 1 107 ? 1.389 5.471 14.455 1.00 88.50 107 ASN A O 1
ATOM 840 N N . LYS A 1 108 ? 3.149 6.444 15.426 1.00 89.44 108 LYS A N 1
ATOM 841 C CA . LYS A 1 108 ? 2.354 7.240 16.387 1.00 89.44 108 LYS A CA 1
ATOM 842 C C . LYS A 1 108 ? 1.249 8.085 15.734 1.00 89.44 108 LYS A C 1
ATOM 844 O O . LYS A 1 108 ? 0.211 8.321 16.343 1.00 89.44 108 LYS A O 1
ATOM 849 N N . VAL A 1 109 ? 1.481 8.578 14.516 1.00 92.69 109 VAL A N 1
ATOM 850 C CA . VAL A 1 109 ? 0.489 9.368 13.771 1.00 92.69 109 VAL A CA 1
ATOM 851 C C . VAL A 1 109 ? -0.581 8.451 13.192 1.00 92.69 109 VAL A C 1
ATOM 853 O O . VAL A 1 109 ? -1.759 8.750 13.349 1.00 92.69 109 VAL A O 1
ATOM 856 N N . LEU A 1 110 ? -0.183 7.323 12.595 1.00 92.44 110 LEU A N 1
ATOM 857 C CA . LEU A 1 110 ? -1.108 6.299 12.102 1.00 92.44 110 LEU A CA 1
ATOM 858 C C . LEU A 1 110 ? -2.069 5.840 13.206 1.00 92.44 110 LEU A C 1
ATOM 860 O O . LEU A 1 110 ? -3.277 5.807 13.002 1.00 92.44 110 LEU A O 1
ATOM 864 N N . GLU A 1 111 ? -1.545 5.573 14.398 1.00 90.19 111 GLU A N 1
ATOM 865 C CA . GLU A 1 111 ? -2.328 5.163 15.568 1.00 90.19 111 GLU A CA 1
ATOM 866 C C . GLU A 1 111 ? -3.356 6.213 15.971 1.00 90.19 111 GLU A C 1
ATOM 868 O O . GLU A 1 111 ? -4.527 5.900 16.175 1.00 90.19 111 GLU A O 1
ATOM 873 N N . LYS A 1 112 ? -2.923 7.476 16.038 1.00 92.62 112 LYS A N 1
ATOM 874 C CA . LYS A 1 112 ? -3.808 8.593 16.351 1.00 92.62 112 LYS A CA 1
ATOM 875 C C . LYS A 1 112 ? -4.924 8.713 15.315 1.00 92.62 112 LYS A C 1
ATOM 877 O O . LYS A 1 112 ? -6.069 8.916 15.697 1.00 92.62 112 LYS A O 1
ATOM 882 N N . ILE A 1 113 ? -4.612 8.558 14.028 1.00 92.31 113 ILE A N 1
ATOM 883 C CA . ILE A 1 113 ? -5.616 8.602 12.959 1.00 92.31 113 ILE A CA 1
ATOM 884 C C . ILE A 1 113 ? -6.591 7.430 13.065 1.00 92.31 113 ILE A C 1
ATOM 886 O O . ILE A 1 113 ? -7.792 7.662 13.012 1.00 92.31 113 ILE A O 1
ATOM 890 N N . ILE A 1 114 ? -6.120 6.201 13.283 1.00 91.12 114 ILE A N 1
ATOM 891 C CA . ILE A 1 114 ? -7.005 5.037 13.442 1.00 91.12 114 ILE A CA 1
ATOM 892 C C . ILE A 1 114 ? -7.947 5.232 14.641 1.00 91.12 114 ILE A C 1
ATOM 894 O O . ILE A 1 114 ? -9.149 5.015 14.508 1.00 91.12 114 ILE A O 1
ATOM 898 N N . MET A 1 115 ? -7.435 5.711 15.780 1.00 89.62 115 MET A N 1
ATOM 899 C CA . MET A 1 115 ? -8.242 5.959 16.982 1.00 89.62 115 MET A CA 1
ATOM 900 C C . MET A 1 115 ? -9.243 7.112 16.816 1.00 89.62 115 MET A C 1
ATOM 902 O O . MET A 1 115 ? -10.377 7.009 17.282 1.00 89.62 115 MET A O 1
ATOM 906 N N . CYS A 1 116 ? -8.836 8.216 16.181 1.00 90.69 116 CYS A N 1
ATOM 907 C CA . CYS A 1 116 ? -9.688 9.394 15.999 1.00 90.69 116 CYS A CA 1
ATOM 908 C C . CYS A 1 116 ? -10.733 9.197 14.898 1.00 90.69 116 CYS A C 1
ATOM 910 O O . CYS A 1 116 ? -11.882 9.601 15.059 1.00 90.69 116 CYS A O 1
ATOM 912 N N . GLU A 1 117 ? -10.337 8.606 13.773 1.00 89.81 117 GLU A N 1
ATOM 913 C CA . GLU A 1 117 ? -11.186 8.514 12.590 1.00 89.81 117 GLU A CA 1
ATOM 914 C C . GLU A 1 117 ? -12.005 7.229 12.529 1.00 89.81 117 GLU A C 1
ATOM 916 O O . GLU A 1 117 ? -13.033 7.228 11.854 1.00 89.81 117 GLU A O 1
ATOM 921 N N . LYS A 1 118 ? -11.565 6.166 13.219 1.00 88.81 118 LYS A N 1
ATOM 922 C CA . LYS A 1 118 ? -12.204 4.841 13.244 1.00 88.81 118 LYS A CA 1
ATOM 923 C C . LYS A 1 118 ? -12.586 4.350 11.838 1.00 88.81 118 LYS A C 1
ATOM 925 O O . LYS A 1 118 ? -13.762 4.122 11.554 1.00 88.81 118 LYS A O 1
ATOM 930 N N . PRO A 1 119 ? -11.613 4.240 10.914 1.00 89.88 119 PRO A N 1
ATOM 931 C CA . PRO A 1 119 ? -11.893 3.787 9.560 1.00 89.88 119 PRO A CA 1
ATOM 932 C C . PRO A 1 119 ? -12.408 2.345 9.589 1.00 89.88 119 PRO A C 1
ATOM 934 O O . PRO A 1 119 ? -11.780 1.477 10.190 1.00 89.88 119 PRO A O 1
ATOM 937 N N . ARG A 1 120 ? -13.502 2.059 8.877 1.00 86.75 120 ARG A N 1
ATOM 938 C CA . ARG A 1 120 ? -14.049 0.693 8.817 1.00 86.75 120 ARG A CA 1
ATOM 939 C C . ARG A 1 120 ? -13.179 -0.276 8.009 1.00 86.75 120 ARG A C 1
ATOM 941 O O . ARG A 1 120 ? -13.262 -1.483 8.174 1.00 86.75 120 ARG A O 1
ATOM 948 N N . ILE A 1 121 ? -12.372 0.239 7.081 1.00 89.75 121 ILE A N 1
ATOM 949 C CA . ILE A 1 121 ? -11.483 -0.550 6.219 1.00 89.75 121 IL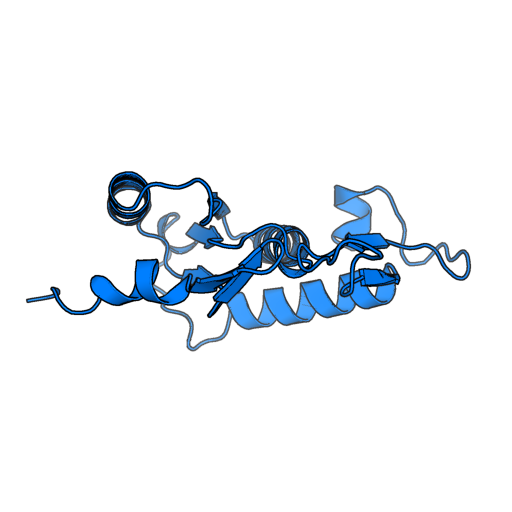E A CA 1
ATOM 950 C C . ILE A 1 121 ? -10.140 0.166 6.145 1.00 89.75 121 ILE A C 1
ATOM 952 O O . ILE A 1 121 ? -10.105 1.383 5.947 1.00 89.75 121 ILE A O 1
ATOM 956 N N . VAL A 1 122 ? -9.053 -0.600 6.222 1.00 93.00 122 VAL A N 1
ATOM 957 C CA . VAL A 1 122 ? -7.707 -0.144 5.866 1.00 93.00 122 VAL A CA 1
ATOM 958 C C . VAL A 1 122 ? -7.312 -0.788 4.540 1.00 93.00 122 VAL A C 1
ATOM 960 O O . VAL A 1 122 ? -7.270 -2.009 4.422 1.00 93.00 122 VAL A O 1
ATOM 963 N N . VAL A 1 123 ? -7.035 0.035 3.533 1.00 95.25 123 VAL A N 1
ATOM 964 C CA . VAL A 1 123 ? -6.489 -0.396 2.243 1.00 95.25 123 VAL A CA 1
ATOM 965 C C . VAL A 1 123 ? -4.984 -0.176 2.277 1.00 95.25 123 VAL A C 1
ATOM 967 O O . VAL A 1 123 ? -4.539 0.951 2.482 1.00 95.25 123 VAL A O 1
ATOM 970 N N . THR A 1 124 ? -4.203 -1.236 2.085 1.00 95.75 124 THR A N 1
ATOM 971 C CA . THR A 1 124 ? -2.738 -1.173 2.127 1.00 95.75 124 THR A CA 1
ATOM 972 C C . THR A 1 124 ? -2.098 -2.191 1.177 1.00 95.75 124 THR A C 1
ATOM 974 O O . THR A 1 124 ? -2.810 -2.939 0.506 1.00 95.75 124 THR A O 1
ATOM 977 N N . VAL A 1 125 ? -0.766 -2.194 1.112 1.00 94.75 125 VAL A N 1
ATOM 978 C CA . VAL A 1 125 ? 0.056 -3.193 0.411 1.00 94.75 125 VAL A CA 1
ATOM 979 C C . VAL A 1 125 ? 0.838 -4.027 1.425 1.00 94.75 125 VAL A C 1
ATOM 981 O O . VAL A 1 125 ? 1.031 -3.609 2.566 1.00 94.75 125 VAL A O 1
ATOM 984 N N . ASP A 1 126 ? 1.281 -5.209 1.015 1.00 94.50 126 ASP A N 1
ATOM 985 C CA . ASP A 1 126 ? 2.212 -6.043 1.774 1.00 94.50 126 ASP A CA 1
ATOM 986 C C . ASP A 1 126 ? 3.567 -5.345 1.940 1.00 94.50 126 ASP A C 1
ATOM 988 O O . ASP A 1 126 ? 3.983 -5.052 3.065 1.00 94.50 126 ASP A O 1
ATOM 992 N N . ALA A 1 127 ? 4.192 -4.996 0.820 1.00 92.94 127 ALA A N 1
ATOM 993 C CA . ALA A 1 127 ? 5.467 -4.311 0.739 1.00 92.94 127 ALA A CA 1
ATOM 994 C C . ALA A 1 127 ? 5.528 -3.401 -0.497 1.00 92.94 127 ALA A C 1
ATOM 996 O O . ALA A 1 127 ? 4.665 -3.436 -1.376 1.00 92.94 127 ALA A O 1
ATOM 997 N N . VAL A 1 128 ? 6.545 -2.547 -0.557 1.00 92.19 128 VAL A N 1
ATOM 998 C CA . VAL A 1 128 ? 6.819 -1.688 -1.710 1.00 92.19 128 VAL A CA 1
ATOM 999 C C . VAL A 1 128 ? 8.319 -1.574 -1.933 1.00 92.19 128 VAL A C 1
ATOM 1001 O O . VAL A 1 128 ? 9.082 -1.432 -0.980 1.00 92.19 128 VAL A O 1
ATOM 1004 N N . TRP A 1 129 ? 8.740 -1.615 -3.194 1.00 89.56 129 TRP A N 1
ATOM 1005 C CA . TRP A 1 129 ? 10.111 -1.291 -3.570 1.00 89.56 129 TRP A CA 1
ATOM 1006 C C . TRP A 1 129 ? 10.336 0.219 -3.529 1.00 89.56 129 TRP A C 1
ATOM 1008 O O . TRP A 1 129 ? 9.529 0.993 -4.048 1.00 89.56 129 TRP A O 1
ATOM 1018 N N . GLN A 1 130 ? 11.442 0.640 -2.927 1.00 87.50 130 GLN A N 1
ATOM 1019 C CA . GLN A 1 130 ? 11.935 2.008 -2.958 1.00 87.50 130 GLN A CA 1
ATOM 1020 C C . GLN A 1 130 ? 13.421 1.985 -3.317 1.00 87.50 130 GLN A C 1
ATOM 1022 O O . GLN A 1 130 ? 14.256 1.584 -2.509 1.00 87.50 130 GLN A O 1
ATOM 1027 N N . ALA A 1 131 ? 13.748 2.420 -4.536 1.00 85.12 131 ALA A N 1
ATOM 1028 C CA . ALA A 1 131 ? 15.039 2.137 -5.154 1.00 85.12 131 ALA A CA 1
ATOM 1029 C C . ALA A 1 131 ? 15.333 0.632 -5.048 1.00 85.12 131 ALA A C 1
ATOM 1031 O O . ALA A 1 131 ? 14.502 -0.166 -5.457 1.00 85.12 131 ALA A O 1
ATOM 1032 N N . GLN A 1 132 ? 16.450 0.233 -4.447 1.00 84.94 132 GLN A N 1
ATOM 1033 C CA . GLN A 1 132 ? 16.850 -1.170 -4.294 1.00 84.94 132 GLN A CA 1
ATOM 1034 C C . GLN A 1 132 ? 16.391 -1.811 -2.970 1.00 84.94 132 GLN A C 1
ATOM 1036 O O . GLN A 1 132 ? 16.765 -2.945 -2.678 1.00 84.94 132 GLN A O 1
ATOM 1041 N N . GLU A 1 133 ? 15.607 -1.104 -2.150 1.00 88.81 133 GLU A N 1
ATOM 1042 C CA . GLU A 1 133 ? 15.142 -1.585 -0.846 1.00 88.81 133 GLU A CA 1
ATOM 1043 C C . GLU A 1 133 ? 13.676 -2.032 -0.912 1.00 88.81 133 GLU A C 1
ATOM 1045 O O . GLU A 1 133 ? 12.817 -1.316 -1.430 1.00 88.81 133 GLU A O 1
ATOM 1050 N N . LEU A 1 134 ? 13.376 -3.209 -0.356 1.00 90.50 134 LEU A N 1
ATOM 1051 C CA . LEU A 1 134 ? 12.007 -3.684 -0.170 1.00 90.50 134 LEU A CA 1
ATOM 1052 C C . LEU A 1 134 ? 11.516 -3.284 1.224 1.00 90.50 134 LEU A C 1
ATOM 1054 O O . LEU A 1 134 ? 12.033 -3.764 2.231 1.00 90.50 134 LEU A O 1
ATOM 1058 N N . ILE A 1 135 ? 10.497 -2.429 1.282 1.00 92.19 135 ILE A N 1
ATOM 1059 C CA . ILE A 1 135 ? 9.939 -1.910 2.532 1.00 92.19 135 ILE A CA 1
ATOM 1060 C C . ILE A 1 135 ? 8.614 -2.607 2.824 1.00 92.19 135 ILE A C 1
ATOM 1062 O O . ILE A 1 135 ? 7.637 -2.437 2.094 1.00 92.19 135 ILE A O 1
ATOM 1066 N N . GLU A 1 136 ? 8.548 -3.342 3.931 1.00 92.81 136 GLU A N 1
ATOM 1067 C CA . GLU A 1 136 ? 7.306 -3.948 4.413 1.00 92.81 136 GLU A CA 1
ATOM 1068 C C . GLU A 1 136 ? 6.362 -2.887 4.999 1.00 92.81 136 GLU A C 1
ATOM 1070 O O . GLU A 1 136 ? 6.722 -2.107 5.887 1.00 92.81 136 GLU A O 1
ATOM 1075 N N . ILE A 1 137 ? 5.124 -2.857 4.506 1.00 92.81 137 ILE A N 1
ATOM 1076 C CA . ILE A 1 137 ? 4.112 -1.866 4.893 1.00 92.81 137 ILE A CA 1
ATOM 1077 C C . ILE A 1 137 ? 3.058 -2.491 5.802 1.00 92.81 137 ILE A C 1
ATOM 1079 O O . ILE A 1 137 ? 2.669 -1.886 6.804 1.00 92.81 137 ILE A O 1
ATOM 1083 N N . LYS A 1 138 ? 2.629 -3.720 5.501 1.00 90.62 138 LYS A N 1
ATOM 1084 C CA . LYS A 1 138 ? 1.575 -4.414 6.252 1.00 90.62 138 LYS A CA 1
ATOM 1085 C C . LYS A 1 138 ? 1.945 -4.651 7.715 1.00 90.62 138 LYS A C 1
ATOM 1087 O O . LYS A 1 138 ? 1.087 -4.508 8.586 1.00 90.62 138 LYS A O 1
ATOM 1092 N N . SER A 1 139 ? 3.225 -4.886 8.000 1.00 88.00 139 SER A N 1
ATOM 1093 C CA . SER A 1 139 ? 3.746 -5.021 9.365 1.00 88.00 139 SER A CA 1
ATOM 1094 C C . SER A 1 139 ? 3.475 -3.780 10.228 1.00 88.00 139 SER A C 1
ATOM 1096 O O . SER A 1 139 ? 3.202 -3.907 11.419 1.00 88.00 139 SER A O 1
ATOM 1098 N N . LYS A 1 140 ? 3.431 -2.572 9.643 1.00 86.19 140 LYS A N 1
ATOM 1099 C CA . LYS A 1 140 ? 3.077 -1.338 10.373 1.00 86.19 140 LYS A CA 1
ATOM 1100 C C . LYS A 1 140 ? 1.607 -1.295 10.804 1.00 86.19 140 LYS A C 1
ATOM 1102 O O . LYS A 1 140 ? 1.282 -0.600 11.764 1.00 86.19 140 LYS A O 1
ATOM 1107 N N . VAL A 1 141 ? 0.731 -2.011 10.097 1.00 85.56 141 VAL A N 1
ATOM 1108 C CA . VAL A 1 141 ? -0.715 -2.067 10.365 1.00 85.56 141 VAL A CA 1
ATOM 1109 C C . VAL A 1 141 ? -1.060 -3.237 11.294 1.00 85.56 141 VAL A C 1
ATOM 1111 O O . VAL A 1 141 ? -1.856 -3.076 12.215 1.00 85.56 141 VAL A O 1
ATOM 1114 N N . GLU A 1 142 ? -0.445 -4.406 11.089 1.00 76.31 142 GLU A N 1
ATOM 1115 C CA . GLU A 1 142 ? -0.802 -5.654 11.785 1.00 76.31 142 GLU A CA 1
ATOM 1116 C C . GLU A 1 142 ? -0.420 -5.695 13.262 1.00 76.31 142 GLU A C 1
ATOM 1118 O O . GLU A 1 142 ? -1.168 -6.283 14.048 1.00 76.31 142 GLU A O 1
ATOM 1123 N N . VAL A 1 143 ? 0.682 -5.038 13.651 1.00 58.25 143 VAL A N 1
ATOM 1124 C CA . VAL A 1 143 ? 1.269 -5.062 15.011 1.00 58.25 143 VAL A CA 1
ATOM 1125 C C . VAL A 1 143 ? 0.279 -4.661 16.123 1.00 58.25 143 VAL A C 1
ATOM 1127 O O . VAL A 1 143 ? 0.592 -4.762 17.306 1.00 58.25 143 VAL A O 1
ATOM 1130 N N . ARG A 1 144 ? -0.942 -4.230 15.788 1.00 51.84 144 ARG A N 1
ATOM 1131 C CA . ARG A 1 144 ? -1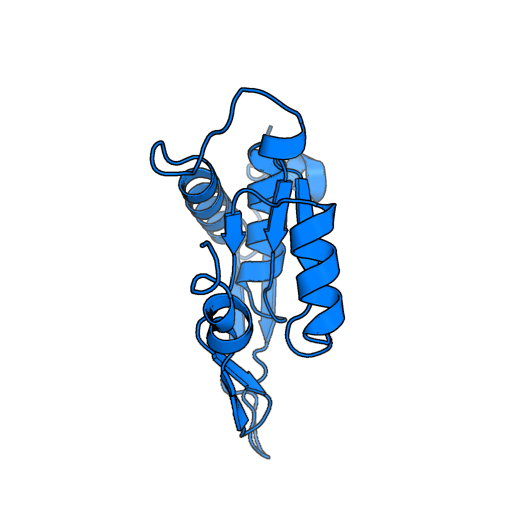.924 -3.725 16.752 1.00 51.84 144 ARG A CA 1
ATOM 1132 C C . ARG A 1 144 ? -3.302 -4.362 16.733 1.00 51.84 144 ARG A C 1
ATOM 1134 O O . ARG A 1 144 ? -4.085 -4.044 17.616 1.00 51.84 144 ARG A O 1
ATOM 1141 N N . SER A 1 145 ? -3.564 -5.318 15.847 1.00 42.50 145 SER A N 1
ATOM 1142 C CA . SER A 1 145 ? -4.779 -6.149 15.954 1.00 42.50 145 SER A CA 1
ATOM 1143 C C . SER A 1 145 ? -4.739 -7.139 17.137 1.00 42.50 145 SER A C 1
ATOM 1145 O O . SER A 1 145 ? -5.730 -7.791 17.431 1.00 42.50 145 SER A O 1
ATOM 1147 N N . ILE A 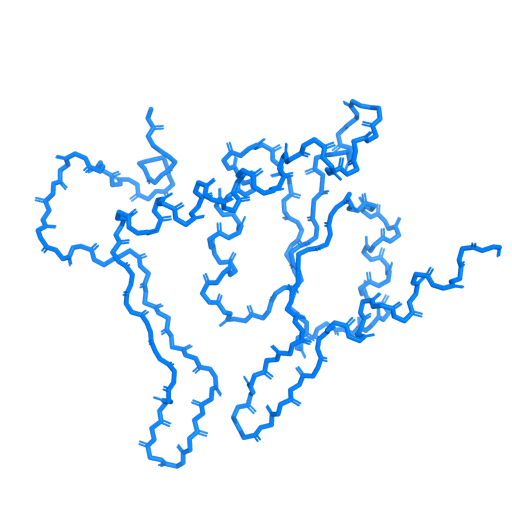1 146 ? -3.603 -7.234 17.844 1.00 37.78 146 ILE A N 1
ATOM 1148 C CA . ILE A 1 146 ? -3.347 -8.216 18.914 1.00 37.78 146 ILE A CA 1
ATOM 1149 C C . ILE A 1 146 ? -3.569 -7.629 20.332 1.00 37.78 146 ILE A C 1
ATOM 1151 O O . ILE A 1 146 ? -3.518 -8.362 21.313 1.00 37.78 146 ILE A O 1
ATOM 1155 N N . TYR A 1 147 ? -3.887 -6.334 20.472 1.00 34.84 147 TYR A N 1
ATOM 1156 C CA . TYR A 1 147 ? -4.154 -5.695 21.778 1.00 34.84 147 TYR A CA 1
ATOM 1157 C C . TYR A 1 147 ? -5.629 -5.315 22.003 1.00 34.84 147 TYR A C 1
ATOM 1159 O O . TYR A 1 147 ? -5.919 -4.332 22.681 1.00 34.84 147 TYR A O 1
ATOM 1167 N N . GLU A 1 148 ? -6.565 -6.092 21.456 1.00 32.53 148 GLU A N 1
ATOM 1168 C CA . GLU A 1 148 ? -7.985 -6.032 21.833 1.00 32.53 148 GLU A CA 1
ATOM 1169 C C . GLU A 1 148 ? -8.301 -7.109 22.887 1.00 32.53 148 GLU A C 1
ATOM 1171 O O . GLU A 1 148 ? -8.896 -8.138 22.579 1.00 32.53 148 GLU A O 1
ATOM 1176 N N . TYR A 1 149 ? -7.858 -6.868 24.128 1.00 34.16 149 TYR A N 1
ATOM 1177 C CA . TYR A 1 149 ? -8.402 -7.426 25.377 1.00 34.16 149 TYR A CA 1
ATOM 1178 C C . TYR A 1 149 ? -8.208 -6.419 26.513 1.00 34.16 149 TYR A C 1
ATOM 1180 O O . TYR A 1 149 ? -7.088 -5.867 26.622 1.00 34.16 149 TYR A O 1
#

Secondary structure (DSSP, 8-state):
--HHHHHH---TTSPPTT-EEEEEE-S-B-SS-BS-EEEEEHHHHHHHHHHHHHHHT-TTS---SS-GGGGEEEEE--SSTHHHHHHHHHHHHT-EEEE--TTT--HHHHHHHHHHH--SEEEE-SEEEETTEEEE-HHHHHTTTT---

Organism: Caenorhabditis elegans (NCBI:txid6239)

InterPro domains:
  IPR042099 ANL, N-terminal domain [G3DSA:3.40.50.12780] (10-147)

Radius of gyration: 17.23 Å; chains: 1; bounding box: 47×25×55 Å

pLDDT: mean 82.51, std 15.2, range [32.53, 97.12]

Sequence (149 aa):
MSLLKKCIGLDPNIRKPLDIGLIWEGNYWDDKDVHDCCDVDWETCEILVRKIAKALVLPTSPIDNGGIENKKILIFLPKVMQLPLTILAAYRVGLIGIVMDPLVSKNKVLEKIIMCEKPRIVVTVDAVWQAQELIEIKSKVEVRSIYEY